Protein AF-A0A8S9YI06-F1 (afdb_monomer_lite)

Structure (mmCIF, N/CA/C/O backbone):
data_AF-A0A8S9YI06-F1
#
_entry.id   AF-A0A8S9YI06-F1
#
loop_
_atom_site.group_PDB
_atom_site.id
_atom_site.type_symbol
_atom_site.label_atom_id
_atom_site.label_alt_id
_atom_site.label_comp_id
_atom_site.label_asym_id
_atom_site.label_entity_id
_atom_site.label_seq_id
_atom_site.pdbx_PDB_ins_code
_atom_site.Cartn_x
_atom_site.Cartn_y
_atom_site.Cartn_z
_atom_site.occupancy
_atom_site.B_iso_or_equiv
_atom_site.auth_seq_id
_atom_site.auth_comp_id
_atom_site.auth_asym_id
_atom_site.auth_atom_id
_atom_site.pdbx_PDB_model_num
ATOM 1 N N . MET A 1 1 ? -14.725 4.737 0.208 1.00 68.44 1 MET A N 1
ATOM 2 C CA . MET A 1 1 ? -14.447 5.181 1.593 1.00 68.44 1 MET A CA 1
ATOM 3 C C . MET A 1 1 ? -15.082 4.191 2.557 1.00 68.44 1 MET A C 1
ATOM 5 O O . MET A 1 1 ? -16.159 3.687 2.255 1.00 68.44 1 MET A O 1
ATOM 9 N N . VAL A 1 2 ? -14.425 3.880 3.671 1.00 68.88 2 VAL A N 1
ATOM 10 C CA . VAL A 1 2 ? -14.876 2.883 4.652 1.00 68.88 2 VAL A CA 1
ATOM 11 C C . VAL A 1 2 ? -14.868 3.454 6.072 1.00 68.88 2 VAL A C 1
ATOM 13 O O . VAL A 1 2 ? -14.065 4.328 6.379 1.00 68.88 2 VAL A O 1
ATOM 16 N N . SER A 1 3 ? -15.771 2.995 6.935 1.00 67.56 3 SER A N 1
ATOM 17 C CA . SER A 1 3 ? -15.773 3.304 8.373 1.00 67.56 3 SER A CA 1
ATOM 18 C C . SER A 1 3 ? -16.165 2.078 9.195 1.00 67.56 3 SER A C 1
ATOM 20 O O . SER A 1 3 ? -16.719 1.123 8.658 1.00 67.56 3 SER A O 1
ATOM 22 N N . CYS A 1 4 ? -15.964 2.128 10.510 1.00 63.28 4 CYS A N 1
ATOM 23 C CA . CYS A 1 4 ? -16.439 1.091 11.428 1.00 63.28 4 CYS A CA 1
ATOM 24 C C . CYS A 1 4 ? -17.969 1.103 11.615 1.00 63.28 4 CYS A C 1
ATOM 26 O O . CYS A 1 4 ? -18.614 2.159 11.541 1.00 63.28 4 CYS A O 1
ATOM 28 N N . THR A 1 5 ? -18.556 -0.068 11.897 1.00 64.75 5 THR A N 1
ATOM 29 C CA . THR A 1 5 ? -19.963 -0.202 12.330 1.00 64.75 5 THR A CA 1
ATOM 30 C C . THR A 1 5 ? -20.181 0.215 13.784 1.00 64.75 5 THR A C 1
ATOM 32 O O . THR A 1 5 ? -21.241 0.765 14.087 1.00 64.75 5 THR A O 1
ATOM 35 N N . SER A 1 6 ? -19.190 0.003 14.658 1.00 58.31 6 SER A N 1
ATOM 36 C CA . SER A 1 6 ? -19.220 0.374 16.081 1.00 58.31 6 SER A CA 1
ATOM 37 C C . SER A 1 6 ? -18.463 1.689 16.336 1.00 58.31 6 SER A C 1
ATOM 39 O O . SER A 1 6 ? -17.399 1.878 15.745 1.00 58.31 6 SER A O 1
ATOM 41 N N . PRO A 1 7 ? -18.975 2.597 17.190 1.00 54.78 7 PRO A N 1
ATOM 42 C CA . PRO A 1 7 ? -18.298 3.846 17.549 1.00 54.78 7 PRO A CA 1
ATOM 43 C C . PRO A 1 7 ? -17.054 3.659 18.436 1.00 54.78 7 PRO A C 1
ATOM 45 O O . PRO A 1 7 ? -16.244 4.578 18.512 1.00 54.78 7 PRO A O 1
ATOM 48 N N . ASP A 1 8 ? -16.882 2.494 19.069 1.00 51.62 8 ASP A N 1
ATOM 49 C CA . ASP A 1 8 ? -15.896 2.308 20.148 1.00 51.62 8 ASP A CA 1
ATOM 50 C C . ASP A 1 8 ? -14.570 1.670 19.710 1.00 51.62 8 ASP A C 1
ATOM 52 O O . ASP A 1 8 ? -13.669 1.500 20.529 1.00 51.62 8 ASP A O 1
ATOM 56 N N . VAL A 1 9 ? -14.429 1.276 18.441 1.00 54.47 9 VAL A N 1
ATOM 57 C CA . VAL A 1 9 ? -13.262 0.503 17.986 1.00 54.47 9 VAL A CA 1
ATOM 58 C C . VAL A 1 9 ? -12.703 1.089 16.692 1.00 54.47 9 VAL A C 1
ATOM 60 O O . VAL A 1 9 ? -13.466 1.368 15.761 1.00 54.47 9 VAL A O 1
ATOM 63 N N . SER A 1 10 ? -11.374 1.252 16.642 1.00 59.94 10 SER A N 1
ATOM 64 C CA . SER A 1 10 ? -10.607 1.568 15.430 1.00 59.94 10 SER A CA 1
ATOM 65 C C . SER A 1 10 ? -11.033 0.670 14.267 1.00 59.94 10 SER A C 1
ATOM 67 O O . SER A 1 10 ? -11.573 -0.421 14.475 1.00 59.94 10 SER A O 1
ATOM 69 N N . LEU A 1 11 ? -10.846 1.128 13.027 1.00 66.56 11 LEU A N 1
ATOM 70 C CA . LEU A 1 11 ? -11.174 0.305 11.865 1.00 66.56 11 LEU A CA 1
ATOM 71 C C . LEU A 1 11 ? -10.243 -0.913 11.858 1.00 66.56 11 LEU A C 1
ATOM 73 O O . LEU A 1 11 ? -9.044 -0.722 11.677 1.00 66.56 11 LEU A O 1
ATOM 77 N N . PRO A 1 12 ? -10.751 -2.152 12.011 1.00 67.81 12 PRO A N 1
ATOM 78 C CA . PRO A 1 12 ? -9.916 -3.338 11.939 1.00 67.81 12 PRO A CA 1
ATOM 79 C C . PRO A 1 12 ? -9.620 -3.610 10.463 1.00 67.81 12 PRO A C 1
ATOM 81 O O . PRO A 1 12 ? -10.220 -4.491 9.848 1.00 67.81 12 PRO A O 1
ATOM 84 N N . LEU A 1 13 ? -8.760 -2.792 9.858 1.00 82.38 13 LEU A N 1
ATOM 85 C CA . LEU A 1 13 ? -8.195 -3.059 8.547 1.00 82.38 13 LEU A CA 1
ATOM 86 C C . LEU A 1 13 ? -6.941 -3.911 8.770 1.00 82.38 13 LEU A C 1
ATOM 88 O O . LEU A 1 13 ? -5.899 -3.362 9.121 1.00 82.38 13 LEU A O 1
ATOM 92 N N . PRO A 1 14 ? -7.007 -5.243 8.611 1.00 88.06 14 PRO A N 1
ATOM 93 C CA . PRO A 1 14 ? -5.803 -6.053 8.653 1.00 88.06 14 PRO A CA 1
ATOM 94 C C . PRO A 1 14 ? -4.914 -5.675 7.468 1.00 88.06 14 PRO A C 1
ATOM 96 O O . PRO A 1 14 ? -5.382 -5.611 6.328 1.00 88.06 14 PRO A O 1
ATOM 99 N N . ILE A 1 15 ? -3.640 -5.436 7.755 1.00 92.50 15 ILE A N 1
ATOM 100 C CA . ILE A 1 15 ? -2.603 -5.166 6.762 1.00 92.50 15 ILE A CA 1
ATOM 101 C C . ILE A 1 15 ? -1.552 -6.271 6.886 1.00 92.50 15 ILE A C 1
ATOM 103 O O . ILE A 1 15 ? -0.951 -6.464 7.950 1.00 92.50 15 ILE A O 1
ATOM 107 N N . ASP A 1 16 ? -1.354 -6.991 5.787 1.00 94.00 16 ASP A N 1
ATOM 108 C CA . ASP A 1 16 ? -0.311 -8.003 5.618 1.00 94.00 16 ASP A CA 1
ATOM 109 C C . ASP A 1 16 ? 0.715 -7.517 4.574 1.00 94.00 16 ASP A C 1
ATOM 111 O O . ASP A 1 16 ? 0.514 -6.497 3.909 1.00 94.00 16 ASP A O 1
ATOM 115 N N . GLY A 1 17 ? 1.824 -8.243 4.412 1.00 94.31 17 GLY A N 1
ATOM 116 C CA . GLY A 1 17 ? 2.888 -7.883 3.469 1.00 94.31 17 GLY A CA 1
ATOM 117 C C . GLY A 1 17 ? 3.854 -6.857 4.053 1.00 94.31 17 GLY A C 1
ATOM 118 O O . GLY A 1 17 ? 4.317 -7.054 5.172 1.00 94.31 17 GLY A O 1
ATOM 119 N N . GLY A 1 18 ? 4.154 -5.801 3.295 1.00 94.69 18 GLY A N 1
ATOM 120 C CA . GLY A 1 18 ? 5.105 -4.752 3.679 1.00 94.69 18 GLY A CA 1
ATOM 121 C C . GLY A 1 18 ? 6.482 -4.904 3.031 1.00 94.69 18 GLY A C 1
ATOM 122 O O . GLY A 1 18 ? 6.912 -6.007 2.672 1.00 94.69 18 GLY A O 1
ATOM 123 N N . SER A 1 19 ? 7.176 -3.776 2.857 1.00 94.31 19 SER A N 1
ATOM 124 C CA . SER A 1 19 ? 8.494 -3.743 2.210 1.00 94.31 19 SER A CA 1
ATOM 125 C C . SER A 1 19 ? 9.556 -4.532 2.979 1.00 94.31 19 SER A C 1
ATOM 127 O O . SER A 1 19 ? 10.437 -5.126 2.360 1.00 94.31 19 SER A O 1
ATOM 129 N N . ASP A 1 20 ? 9.403 -4.652 4.299 1.00 93.62 20 ASP A N 1
ATOM 130 C CA . ASP A 1 20 ? 10.192 -5.504 5.192 1.00 93.62 20 ASP A CA 1
ATOM 131 C C . ASP A 1 20 ? 10.060 -7.009 4.884 1.00 93.62 20 ASP A C 1
ATOM 133 O O . ASP A 1 20 ? 10.957 -7.787 5.204 1.00 93.62 20 ASP A O 1
ATOM 137 N N . ALA A 1 21 ? 8.991 -7.414 4.192 1.00 92.62 21 ALA A N 1
ATOM 138 C CA . ALA A 1 21 ? 8.787 -8.764 3.668 1.00 92.62 21 ALA A CA 1
ATOM 139 C C . ALA A 1 21 ? 9.021 -8.873 2.145 1.00 92.62 21 ALA A C 1
ATOM 141 O O . ALA A 1 21 ? 8.772 -9.925 1.555 1.00 92.62 21 ALA A O 1
ATOM 142 N N . GLY A 1 22 ? 9.462 -7.796 1.482 1.00 93.19 22 GLY A N 1
ATOM 143 C CA . GLY A 1 22 ? 9.602 -7.741 0.022 1.00 93.19 22 GLY A CA 1
ATOM 144 C C . GLY A 1 22 ? 8.267 -7.726 -0.739 1.00 93.19 22 GLY A C 1
ATOM 145 O O . GLY A 1 22 ? 8.236 -8.029 -1.937 1.00 93.19 22 GLY A O 1
ATOM 146 N N . LEU A 1 23 ? 7.169 -7.372 -0.064 1.00 94.50 23 LEU A N 1
ATOM 147 C CA . LEU A 1 23 ? 5.801 -7.366 -0.586 1.00 94.50 23 LEU A CA 1
ATOM 148 C C . LEU A 1 23 ? 5.202 -5.957 -0.541 1.00 94.50 23 LEU A C 1
ATOM 150 O O . LEU A 1 23 ? 5.619 -5.102 0.235 1.00 94.50 23 LEU A O 1
ATOM 154 N N . PHE A 1 24 ? 4.192 -5.698 -1.366 1.00 95.62 24 PHE A N 1
ATOM 155 C CA . PHE A 1 24 ? 3.330 -4.546 -1.117 1.00 95.62 24 PHE A CA 1
ATOM 156 C C . PHE A 1 24 ? 2.543 -4.751 0.184 1.00 95.62 24 PHE A C 1
ATOM 158 O O . PHE A 1 24 ? 2.297 -5.885 0.601 1.00 95.62 24 PHE A O 1
ATOM 165 N N . CYS A 1 25 ? 2.106 -3.659 0.813 1.00 95.38 25 CYS A N 1
ATOM 166 C CA . CYS A 1 25 ? 1.054 -3.751 1.820 1.00 95.38 25 CYS A CA 1
ATOM 167 C C . CYS A 1 25 ? -0.234 -4.226 1.137 1.00 95.38 25 CYS A C 1
ATOM 169 O O . CYS A 1 25 ? -0.672 -3.636 0.145 1.00 95.38 25 CYS A O 1
ATOM 171 N N . VAL A 1 26 ? -0.838 -5.287 1.659 1.00 94.62 26 VAL A N 1
ATOM 172 C CA . VAL A 1 26 ? -2.081 -5.859 1.136 1.00 94.62 26 VAL A CA 1
ATOM 173 C C . VAL A 1 26 ? -3.141 -5.921 2.221 1.00 94.62 26 VAL A C 1
ATOM 175 O O . VAL A 1 26 ? -2.847 -5.987 3.415 1.00 94.62 26 VAL A O 1
ATOM 178 N N . VAL A 1 27 ? -4.397 -5.931 1.795 1.00 92.12 27 VAL A N 1
ATOM 179 C CA . VAL A 1 27 ? -5.531 -6.210 2.668 1.00 92.12 27 VAL A CA 1
ATOM 180 C C . VAL A 1 27 ? -5.379 -7.628 3.213 1.00 92.12 27 VAL A C 1
ATOM 182 O O . VAL A 1 27 ? -5.356 -8.596 2.452 1.00 92.12 27 VAL A O 1
ATOM 185 N N . GLY A 1 28 ? -5.278 -7.757 4.530 1.00 89.81 28 GLY A N 1
ATOM 186 C CA . GLY A 1 28 ? -5.047 -9.042 5.170 1.00 89.81 28 GLY A CA 1
ATOM 187 C C . GLY A 1 28 ? -6.247 -9.985 5.104 1.00 89.81 28 GLY A C 1
ATOM 188 O O . GLY A 1 28 ? -7.375 -9.600 4.792 1.00 89.81 28 GLY A O 1
ATOM 189 N N . ILE A 1 29 ? -6.023 -11.257 5.420 1.00 84.62 29 ILE A N 1
ATOM 190 C CA . ILE A 1 29 ? -7.061 -12.302 5.291 1.00 84.62 29 ILE A CA 1
ATOM 191 C C . ILE A 1 29 ? -8.190 -12.193 6.323 1.00 84.62 29 ILE A C 1
ATOM 193 O O . ILE A 1 29 ? -9.280 -12.716 6.106 1.00 84.62 29 ILE A O 1
ATOM 197 N N . GLN A 1 30 ? -7.949 -11.495 7.433 1.00 81.06 30 GLN A N 1
ATOM 198 C CA . GLN A 1 30 ? -8.862 -11.422 8.577 1.00 81.06 30 GLN A CA 1
ATOM 199 C C . GLN A 1 30 ? -9.852 -10.247 8.498 1.00 81.06 30 GLN A C 1
ATOM 201 O O . GLN A 1 30 ? -10.321 -9.770 9.529 1.00 81.06 30 GLN A O 1
ATOM 206 N N . VAL A 1 31 ? -10.155 -9.727 7.299 1.00 78.69 31 VAL A N 1
ATOM 207 C CA . VAL A 1 31 ? -11.084 -8.589 7.167 1.00 78.69 31 VAL A CA 1
ATOM 208 C C . VAL A 1 31 ? -12.466 -9.006 7.651 1.00 78.69 31 VAL A C 1
ATOM 210 O O . VAL A 1 31 ? -13.169 -9.770 6.983 1.00 78.69 31 VAL A O 1
ATOM 213 N N . ASP A 1 32 ? -12.900 -8.431 8.769 1.00 74.38 32 ASP A N 1
ATOM 214 C CA . ASP A 1 32 ? -14.272 -8.574 9.237 1.00 74.38 32 ASP A CA 1
ATOM 215 C C . ASP A 1 32 ? -15.199 -7.645 8.442 1.00 74.38 32 ASP A C 1
ATOM 217 O O . ASP A 1 32 ? -15.422 -6.477 8.772 1.00 74.38 32 ASP A O 1
ATOM 221 N N . ARG A 1 33 ? -15.766 -8.187 7.362 1.00 70.75 33 ARG A N 1
ATOM 222 C CA . ARG A 1 33 ? -16.681 -7.459 6.473 1.00 70.75 33 ARG A CA 1
ATOM 223 C C . ARG A 1 33 ? -17.972 -7.017 7.160 1.00 70.75 33 ARG A C 1
ATOM 225 O O . ARG A 1 33 ? -18.592 -6.076 6.672 1.00 70.75 33 ARG A O 1
ATOM 232 N N . LEU A 1 34 ? -18.376 -7.656 8.262 1.00 68.69 34 LEU A N 1
ATOM 233 C CA . LEU A 1 34 ? -19.569 -7.264 9.022 1.00 68.69 34 LEU A CA 1
ATOM 234 C C . LEU A 1 34 ? -19.326 -5.993 9.837 1.00 68.69 34 LEU A C 1
ATOM 236 O O . LEU A 1 34 ? -20.278 -5.322 10.233 1.00 68.69 34 LEU A O 1
ATOM 240 N N . ARG A 1 35 ? -18.056 -5.641 10.070 1.00 70.00 35 ARG A N 1
ATOM 241 C CA . ARG A 1 35 ? -17.654 -4.458 10.835 1.00 70.00 35 ARG A CA 1
ATOM 242 C C . ARG A 1 35 ? -17.283 -3.252 9.978 1.00 70.00 35 ARG A C 1
ATOM 244 O O . ARG A 1 35 ? -17.064 -2.171 10.524 1.00 70.00 35 ARG A O 1
ATOM 251 N N . VAL A 1 36 ? -17.274 -3.409 8.653 1.00 71.56 36 VAL A N 1
ATOM 252 C CA . VAL A 1 36 ? -16.940 -2.349 7.696 1.00 71.56 36 VAL A CA 1
ATOM 253 C C . VAL A 1 36 ? -18.199 -1.794 7.034 1.00 71.56 36 VAL A C 1
ATOM 255 O O . VAL A 1 36 ? -18.909 -2.486 6.307 1.00 71.56 36 VAL A O 1
ATOM 258 N N . VAL A 1 37 ? -18.438 -0.499 7.222 1.00 72.94 37 VAL A N 1
ATOM 259 C CA . VAL A 1 37 ? -19.443 0.275 6.492 1.00 72.94 37 VAL A CA 1
ATOM 260 C C . VAL A 1 37 ? -18.787 0.914 5.277 1.00 72.94 37 VAL A C 1
ATOM 262 O O . VAL A 1 37 ? -17.846 1.698 5.405 1.00 72.94 37 VAL A O 1
ATOM 265 N N . TYR A 1 38 ? -19.311 0.616 4.093 1.00 73.56 38 TYR A N 1
ATOM 266 C CA . TYR A 1 38 ? -18.878 1.237 2.847 1.00 73.56 38 TYR A CA 1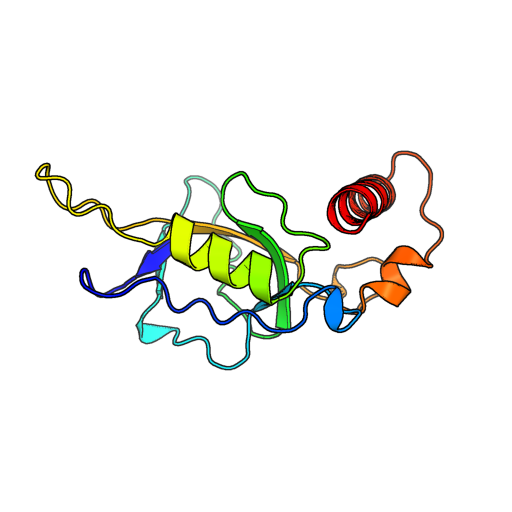
ATOM 267 C C . TYR A 1 38 ? -19.703 2.496 2.590 1.00 73.56 38 TYR A C 1
ATOM 269 O O . TYR A 1 38 ? -20.929 2.445 2.525 1.00 73.56 38 TYR A O 1
ATOM 277 N N . HIS A 1 39 ? -19.020 3.625 2.432 1.00 70.00 39 HIS A N 1
ATOM 278 C CA . HIS A 1 39 ? -19.630 4.896 2.061 1.00 70.00 39 HIS A CA 1
ATOM 279 C C . HIS A 1 39 ? -19.409 5.135 0.575 1.00 70.00 39 HIS A C 1
ATOM 281 O O . HIS A 1 39 ? -18.257 5.181 0.125 1.00 70.00 39 HIS A O 1
ATOM 287 N N . ASP A 1 40 ? -20.504 5.292 -0.164 1.00 61.41 40 ASP A N 1
ATOM 288 C CA . ASP A 1 40 ? -20.456 5.575 -1.593 1.00 61.41 40 ASP A CA 1
ATOM 289 C C . ASP A 1 40 ? -20.070 7.043 -1.813 1.00 61.41 40 ASP A C 1
ATOM 291 O O . ASP A 1 40 ? -20.690 7.960 -1.267 1.00 61.41 40 ASP A O 1
ATOM 295 N N . GLY A 1 41 ? -18.995 7.259 -2.569 1.00 52.69 41 GLY A N 1
ATOM 296 C CA . GLY A 1 41 ? -18.634 8.576 -3.078 1.00 52.69 41 GLY A CA 1
ATOM 297 C C . GLY A 1 41 ? -19.468 8.831 -4.323 1.00 52.69 41 GLY A C 1
ATOM 298 O O . GLY A 1 41 ? -19.555 7.976 -5.198 1.00 52.69 41 GLY A O 1
ATOM 299 N N . THR A 1 42 ? -20.133 9.974 -4.392 1.00 47.81 42 THR A N 1
ATOM 300 C CA . THR A 1 42 ? -21.019 10.335 -5.496 1.00 47.81 42 THR A CA 1
ATOM 301 C C . THR A 1 42 ? -20.352 10.152 -6.870 1.00 47.81 42 THR A C 1
ATOM 303 O O . THR A 1 42 ? -19.306 10.730 -7.148 1.00 47.81 42 THR A O 1
ATOM 306 N N . LYS A 1 43 ? -21.072 9.424 -7.741 1.00 41.16 43 LYS A N 1
ATOM 307 C CA . LYS A 1 43 ? -20.899 9.191 -9.192 1.00 41.16 43 LYS A CA 1
ATOM 308 C C . LYS A 1 43 ? -20.197 7.882 -9.599 1.00 41.16 43 LYS A C 1
ATOM 310 O O . LYS A 1 43 ? -18.981 7.772 -9.650 1.00 41.16 43 LYS A O 1
ATOM 315 N N . SER A 1 44 ? -21.059 6.986 -10.086 1.00 35.66 44 SER A N 1
ATOM 316 C CA . SER A 1 44 ? -20.819 5.795 -10.913 1.00 35.66 44 SER A CA 1
ATOM 317 C C . SER A 1 44 ? -20.871 4.450 -10.182 1.00 35.66 44 SER A C 1
ATOM 319 O O . SER A 1 44 ? -19.875 3.838 -9.805 1.00 35.66 44 SER A O 1
ATOM 321 N N . SER A 1 45 ? -22.111 3.975 -10.054 1.00 43.41 45 SER A N 1
ATOM 322 C CA . SER A 1 45 ? -22.473 2.565 -9.951 1.00 43.41 45 SER A CA 1
ATOM 323 C C . SER A 1 45 ? -21.772 1.755 -11.050 1.00 43.41 45 SER A C 1
ATOM 325 O O . SER A 1 45 ? -22.142 1.873 -12.215 1.00 43.41 45 SER A O 1
ATOM 327 N N . MET A 1 46 ? -20.785 0.931 -10.675 1.00 35.28 46 MET A N 1
ATOM 328 C CA . MET A 1 46 ? -20.649 -0.421 -11.248 1.00 35.28 46 MET A CA 1
ATOM 329 C C . MET A 1 46 ? -19.686 -1.357 -10.504 1.00 35.28 46 MET A C 1
ATOM 331 O O . MET A 1 46 ? -19.808 -2.569 -10.647 1.00 35.28 46 MET A O 1
ATOM 335 N N . HIS A 1 47 ? -18.797 -0.865 -9.637 1.00 38.94 47 HIS A N 1
ATOM 336 C CA . HIS A 1 47 ? -17.955 -1.746 -8.824 1.00 38.94 47 HIS A CA 1
ATOM 337 C C . HIS A 1 47 ? -17.851 -1.238 -7.391 1.00 38.94 47 HIS A C 1
ATOM 339 O O . HIS A 1 47 ? -16.988 -0.427 -7.064 1.00 38.94 47 HIS A O 1
ATOM 345 N N . ARG A 1 48 ? -18.690 -1.788 -6.502 1.00 49.56 48 ARG A N 1
ATOM 346 C CA . ARG A 1 48 ? -18.366 -1.849 -5.073 1.00 49.56 48 ARG A CA 1
ATOM 347 C C . ARG A 1 48 ? -17.043 -2.612 -4.953 1.00 49.56 48 ARG A C 1
ATOM 349 O O . ARG A 1 48 ? -17.060 -3.840 -4.871 1.00 49.56 48 ARG A O 1
ATOM 356 N N . ARG A 1 49 ? -15.893 -1.929 -4.993 1.00 57.78 49 ARG A N 1
ATOM 357 C CA . ARG A 1 49 ? -14.616 -2.542 -4.605 1.00 57.78 49 ARG A CA 1
ATOM 358 C C . ARG A 1 49 ? -14.671 -2.746 -3.096 1.00 57.78 49 ARG A C 1
ATOM 360 O O . ARG A 1 49 ? -14.292 -1.888 -2.308 1.00 57.78 49 ARG A O 1
ATOM 367 N N . SER A 1 50 ? -15.296 -3.856 -2.714 1.00 69.06 50 SER A N 1
ATOM 368 C CA . SER A 1 50 ? -15.217 -4.406 -1.370 1.00 69.06 50 SER A CA 1
ATOM 369 C C . SER A 1 50 ? -13.748 -4.657 -1.052 1.00 69.06 50 SER A C 1
ATOM 371 O O . SER A 1 50 ? -12.996 -5.023 -1.950 1.00 69.06 50 SER A O 1
ATOM 373 N N . LEU A 1 51 ? -13.356 -4.47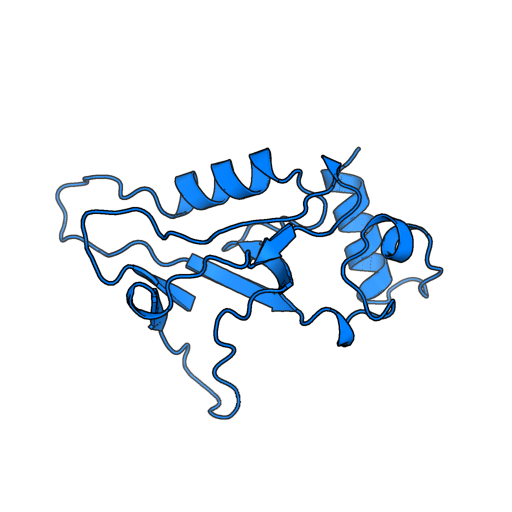5 0.209 1.00 77.88 51 LEU A N 1
ATOM 374 C CA . LEU A 1 51 ? -12.051 -4.911 0.692 1.00 77.88 51 LEU A CA 1
ATOM 375 C C . LEU A 1 51 ? -11.930 -6.421 0.453 1.00 77.88 51 LEU A C 1
ATOM 377 O O . LEU A 1 51 ? -12.565 -7.236 1.139 1.00 77.88 51 LEU A O 1
ATOM 381 N N . LYS A 1 52 ? -11.163 -6.792 -0.571 1.00 85.75 52 LYS A N 1
ATOM 382 C CA . LYS A 1 52 ? -10.826 -8.179 -0.848 1.00 85.75 52 LYS A CA 1
ATOM 383 C C . LYS A 1 52 ? -9.461 -8.465 -0.238 1.00 85.75 52 LYS A C 1
ATOM 385 O O . LYS A 1 52 ? -8.526 -7.717 -0.504 1.00 85.75 52 LYS A O 1
ATOM 390 N N . PRO A 1 53 ? -9.341 -9.531 0.566 1.00 89.06 53 PRO A N 1
ATOM 391 C CA . PRO A 1 53 ? -8.040 -10.027 0.974 1.00 89.06 53 PRO A CA 1
ATOM 392 C C . PRO A 1 53 ? -7.102 -10.199 -0.220 1.00 89.06 53 PRO A C 1
ATOM 394 O O . PRO A 1 53 ? -7.519 -10.723 -1.253 1.00 89.06 53 PRO A O 1
ATOM 397 N N . GLY A 1 54 ? -5.858 -9.760 -0.063 1.00 90.31 54 GLY A N 1
ATOM 398 C CA . GLY A 1 54 ? -4.832 -9.790 -1.100 1.00 90.31 54 GLY A CA 1
ATOM 399 C C . GLY A 1 54 ? -4.804 -8.569 -2.022 1.00 90.31 54 GLY A C 1
ATOM 400 O O . GLY A 1 54 ? -3.801 -8.389 -2.706 1.00 90.31 54 GLY A O 1
ATOM 401 N N . ASP A 1 55 ? -5.830 -7.707 -2.025 1.00 91.56 55 ASP A N 1
ATOM 402 C CA . ASP A 1 55 ? -5.761 -6.441 -2.765 1.00 91.56 55 ASP A CA 1
ATOM 403 C C . ASP A 1 55 ? -4.639 -5.563 -2.198 1.00 91.56 55 ASP A C 1
ATOM 405 O O . ASP A 1 55 ? -4.490 -5.411 -0.984 1.00 91.56 55 ASP A O 1
ATOM 409 N N . ILE A 1 56 ? -3.870 -4.949 -3.088 1.00 93.19 56 ILE A N 1
ATOM 410 C CA . ILE A 1 56 ? -2.760 -4.059 -2.766 1.00 93.19 56 ILE A CA 1
ATOM 411 C C . ILE A 1 56 ? -3.299 -2.715 -2.299 1.00 93.19 56 ILE A C 1
ATOM 413 O O . ILE A 1 56 ? -4.166 -2.115 -2.940 1.00 93.19 56 ILE A O 1
ATOM 417 N N . ILE A 1 57 ? -2.752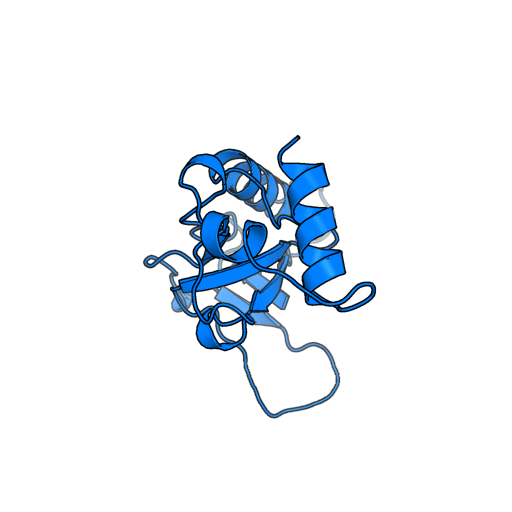 -2.226 -1.193 1.00 93.62 57 ILE A N 1
ATOM 418 C CA . ILE A 1 57 ? -3.076 -0.928 -0.619 1.00 93.62 57 ILE A CA 1
ATOM 419 C C . ILE A 1 57 ? -2.032 0.075 -1.110 1.00 93.62 57 ILE A C 1
ATOM 421 O O . ILE A 1 57 ? -0.881 0.044 -0.684 1.00 93.62 57 ILE A O 1
ATOM 425 N N . LEU A 1 58 ? -2.438 0.972 -2.010 1.00 91.62 58 LEU A N 1
ATOM 426 C CA . LEU A 1 58 ? -1.544 2.004 -2.544 1.00 91.62 58 LEU A CA 1
ATOM 427 C C . LEU A 1 58 ? -1.527 3.259 -1.670 1.00 91.62 58 LEU A C 1
ATOM 429 O O . LEU A 1 58 ? -0.475 3.876 -1.506 1.00 91.62 58 LEU A O 1
ATOM 433 N N . SER A 1 59 ? -2.688 3.637 -1.123 1.00 91.06 59 SER A N 1
ATOM 434 C CA . SER A 1 59 ? -2.826 4.829 -0.285 1.00 91.06 59 SER A CA 1
ATOM 435 C C . SER A 1 59 ? -3.905 4.677 0.793 1.00 91.06 59 SER A C 1
ATOM 437 O O . SER A 1 59 ? -4.930 4.015 0.577 1.00 91.06 59 SER A O 1
ATOM 439 N N . LEU A 1 60 ? -3.686 5.351 1.924 1.00 89.56 60 LEU A N 1
ATOM 440 C CA . LEU A 1 60 ? -4.627 5.541 3.029 1.00 89.56 60 LEU A CA 1
ATOM 441 C C . LEU A 1 60 ? -4.865 7.048 3.213 1.00 89.56 60 LEU A C 1
ATOM 443 O O . LEU A 1 60 ? -3.951 7.789 3.553 1.00 89.56 60 LEU A O 1
ATOM 447 N N . ASN A 1 61 ? -6.088 7.521 2.974 1.00 87.25 61 ASN A N 1
ATOM 448 C CA . ASN A 1 61 ? -6.415 8.942 2.811 1.00 87.25 61 ASN A CA 1
ATOM 449 C C . ASN A 1 61 ? -5.476 9.611 1.788 1.00 87.25 61 ASN A C 1
ATOM 451 O O . ASN A 1 61 ? -5.383 9.139 0.651 1.00 87.25 61 ASN A O 1
ATOM 455 N N . GLU A 1 62 ? -4.800 10.688 2.186 1.00 86.94 62 GLU A N 1
ATOM 456 C CA . GLU A 1 62 ? -3.790 11.399 1.393 1.00 86.94 62 GLU A CA 1
ATOM 457 C C . GLU A 1 62 ? -2.390 10.756 1.436 1.00 86.94 62 GLU A C 1
ATOM 459 O O . GLU A 1 62 ? -1.498 11.198 0.717 1.00 86.94 62 GLU A O 1
ATOM 464 N N . TYR A 1 63 ? -2.176 9.716 2.246 1.00 90.56 63 TYR A N 1
ATOM 465 C CA . TYR A 1 63 ? -0.860 9.106 2.420 1.00 90.56 63 TYR A CA 1
ATOM 466 C C . TYR A 1 63 ? -0.641 7.974 1.417 1.00 90.56 63 TYR A C 1
ATOM 468 O O . TYR A 1 63 ? -1.332 6.952 1.459 1.00 90.56 63 TYR A O 1
ATOM 476 N N . ASP A 1 64 ? 0.346 8.135 0.537 1.00 92.38 64 ASP A N 1
ATOM 477 C CA . ASP A 1 64 ? 0.812 7.076 -0.358 1.00 92.38 64 ASP A CA 1
ATOM 478 C C . ASP A 1 64 ? 1.734 6.121 0.411 1.00 92.38 64 ASP A C 1
ATOM 480 O O . ASP A 1 64 ? 2.911 6.404 0.630 1.00 92.38 64 ASP A O 1
ATOM 484 N N . ILE A 1 65 ? 1.185 4.971 0.808 1.00 93.25 65 ILE A N 1
ATOM 485 C CA . ILE A 1 65 ? 1.874 3.970 1.639 1.00 93.25 65 ILE A CA 1
ATOM 486 C C . ILE A 1 65 ? 2.626 2.917 0.814 1.00 93.25 65 ILE A C 1
ATOM 488 O O . ILE A 1 65 ? 3.091 1.901 1.331 1.00 93.25 65 ILE A O 1
ATOM 492 N N . SER A 1 66 ? 2.705 3.114 -0.501 1.00 90.88 66 SER A N 1
ATOM 493 C CA . SER A 1 66 ? 3.408 2.197 -1.397 1.00 90.88 66 SER A CA 1
ATOM 494 C C . SER A 1 66 ? 4.891 2.158 -1.018 1.00 90.88 66 SER A C 1
ATOM 496 O O . SER A 1 66 ? 5.560 3.182 -1.080 1.00 90.88 66 SER A O 1
ATOM 498 N N . GLY A 1 67 ? 5.399 0.996 -0.605 1.00 92.31 67 GLY A N 1
ATOM 499 C CA . GLY A 1 67 ? 6.772 0.846 -0.101 1.00 92.31 67 GLY A CA 1
ATOM 500 C C . GLY A 1 67 ? 6.927 0.944 1.420 1.00 92.31 67 GLY A C 1
ATOM 501 O O . GLY A 1 67 ? 8.027 0.730 1.920 1.00 92.31 67 GLY A O 1
ATOM 502 N N . TYR A 1 68 ? 5.852 1.198 2.171 1.00 95.69 68 TYR A N 1
ATOM 503 C CA . TYR A 1 68 ? 5.910 1.190 3.635 1.00 95.69 68 TYR A CA 1
ATOM 504 C C . TYR A 1 68 ? 6.198 -0.214 4.171 1.00 95.69 68 TYR A C 1
ATOM 506 O O . TYR A 1 68 ? 5.804 -1.223 3.568 1.00 95.69 68 TYR A O 1
ATOM 514 N N . THR A 1 69 ? 6.842 -0.272 5.339 1.00 95.56 69 THR A N 1
ATOM 515 C CA . THR A 1 69 ? 6.878 -1.511 6.116 1.00 95.56 69 THR A CA 1
ATOM 516 C C . THR A 1 69 ? 5.475 -1.838 6.616 1.00 95.56 69 THR A C 1
ATOM 518 O O . THR A 1 69 ? 4.613 -0.958 6.743 1.00 95.56 69 THR A O 1
ATOM 521 N N . ARG A 1 70 ? 5.227 -3.107 6.953 1.00 94.94 70 ARG A N 1
ATOM 522 C CA . ARG A 1 70 ? 3.943 -3.496 7.551 1.00 94.94 70 ARG A CA 1
ATOM 523 C C . ARG A 1 70 ? 3.647 -2.686 8.807 1.00 94.94 70 ARG A C 1
ATOM 525 O O . ARG A 1 70 ? 2.507 -2.286 9.032 1.00 94.94 70 ARG A O 1
ATOM 532 N N . ARG A 1 71 ? 4.673 -2.479 9.632 1.00 94.31 71 ARG A N 1
ATOM 533 C CA . ARG A 1 71 ? 4.561 -1.749 10.891 1.00 94.31 71 ARG A CA 1
ATOM 534 C C . ARG A 1 71 ? 4.082 -0.318 10.651 1.00 94.31 71 ARG A C 1
ATOM 536 O O . ARG A 1 71 ? 3.082 0.068 11.247 1.00 94.31 71 ARG A O 1
ATOM 543 N N . ASP A 1 72 ? 4.731 0.414 9.750 1.00 94.25 72 ASP A N 1
ATOM 544 C CA . ASP A 1 72 ? 4.399 1.820 9.482 1.00 94.25 72 ASP A CA 1
ATOM 545 C C . ASP A 1 72 ? 2.988 1.965 8.902 1.00 94.25 72 ASP A C 1
ATOM 547 O O . ASP A 1 72 ? 2.236 2.863 9.277 1.00 94.25 72 ASP A O 1
ATOM 551 N N . ALA A 1 73 ? 2.589 1.047 8.015 1.00 93.31 73 ALA A N 1
ATOM 552 C CA . ALA A 1 73 ? 1.248 1.042 7.439 1.00 93.31 73 ALA A CA 1
ATOM 553 C C . ALA A 1 73 ? 0.157 0.782 8.495 1.00 93.31 73 ALA A C 1
ATOM 555 O O . ALA A 1 73 ? -0.896 1.422 8.455 1.00 93.31 73 ALA A O 1
ATOM 556 N N . VAL A 1 74 ? 0.408 -0.126 9.447 1.00 91.44 74 VAL A N 1
ATOM 557 C CA . VAL A 1 74 ? -0.499 -0.391 10.577 1.00 91.44 74 VAL A CA 1
ATOM 558 C C . VAL A 1 74 ? -0.566 0.814 11.510 1.00 91.44 74 VAL A C 1
ATOM 560 O O . VAL A 1 74 ? -1.665 1.273 11.804 1.00 91.44 74 VAL A O 1
ATOM 563 N N . GLU A 1 75 ? 0.578 1.369 11.918 1.00 91.38 75 GLU A N 1
ATOM 564 C CA . GLU A 1 75 ? 0.629 2.537 12.807 1.00 91.38 75 GLU A CA 1
ATOM 565 C C . GLU A 1 75 ? -0.093 3.747 12.193 1.00 91.38 75 GLU A C 1
ATOM 567 O O . GLU A 1 75 ? -0.871 4.420 12.873 1.00 91.38 75 GLU A O 1
ATOM 572 N N . LEU A 1 76 ? 0.083 3.990 10.890 1.00 90.06 76 LEU A N 1
ATOM 573 C CA . LEU A 1 76 ? -0.645 5.033 10.173 1.00 90.06 76 LEU A CA 1
ATOM 574 C C . LEU A 1 76 ? -2.148 4.736 10.095 1.00 90.06 76 LEU A C 1
ATOM 576 O O . LEU A 1 76 ? -2.962 5.633 10.309 1.00 90.06 76 LEU A O 1
ATOM 580 N N . CYS A 1 77 ? -2.540 3.498 9.788 1.00 88.12 77 CYS A N 1
ATOM 581 C CA . CYS A 1 77 ? -3.951 3.117 9.747 1.00 88.12 77 CYS A CA 1
ATOM 582 C C . CYS A 1 77 ? -4.626 3.315 11.112 1.00 88.12 77 CYS A C 1
ATOM 584 O O . CYS A 1 77 ? -5.735 3.855 11.185 1.00 88.12 77 CYS A O 1
ATOM 586 N N . ASP A 1 78 ? -3.947 2.936 12.193 1.00 86.19 78 ASP A N 1
ATOM 587 C CA . ASP A 1 78 ? -4.415 3.156 13.556 1.00 86.19 78 ASP A CA 1
ATOM 588 C C . ASP A 1 78 ? -4.533 4.652 13.848 1.00 86.19 78 ASP A C 1
ATOM 590 O O . ASP A 1 78 ? -5.594 5.092 14.280 1.00 86.19 78 ASP A O 1
ATOM 594 N N . LEU A 1 79 ? -3.519 5.459 13.514 1.00 85.81 79 LEU A N 1
ATOM 595 C CA . LEU A 1 79 ? -3.550 6.916 13.680 1.00 85.81 79 LEU A CA 1
ATOM 596 C C . LEU A 1 79 ? -4.742 7.555 12.955 1.00 85.81 79 LEU A C 1
ATOM 598 O O . LEU A 1 79 ? -5.455 8.372 13.535 1.00 85.81 79 LEU A O 1
ATOM 602 N N . LEU A 1 80 ? -4.977 7.180 11.694 1.00 83.81 80 LEU A N 1
ATOM 603 C CA . LEU A 1 80 ? -6.045 7.746 10.860 1.00 83.81 80 LEU A CA 1
ATOM 604 C C . LEU A 1 80 ? -7.445 7.314 11.301 1.00 83.81 80 LEU A C 1
ATOM 606 O O . LEU A 1 80 ? -8.440 7.940 10.929 1.00 83.81 80 LEU A O 1
ATOM 610 N N . THR A 1 81 ? -7.536 6.221 12.054 1.00 78.38 81 THR A N 1
ATOM 611 C CA . THR A 1 81 ? -8.805 5.652 12.515 1.00 78.38 81 THR A CA 1
ATOM 612 C C . THR A 1 81 ? -9.024 5.837 14.013 1.00 78.38 81 THR A C 1
ATOM 614 O O . THR A 1 81 ? -10.102 5.509 14.516 1.00 78.38 81 THR A O 1
ATOM 617 N N . LEU A 1 82 ? -8.049 6.420 14.716 1.00 72.06 82 LEU A N 1
ATOM 618 C CA . LEU A 1 82 ? -8.148 6.795 16.115 1.00 72.06 82 LEU A CA 1
ATOM 619 C C . LEU A 1 82 ? -9.141 7.950 16.246 1.00 72.06 82 LEU A C 1
ATOM 621 O O . LEU A 1 82 ? -8.937 9.060 15.754 1.00 72.06 82 LEU A O 1
ATOM 625 N N . VAL A 1 83 ? -10.252 7.683 16.924 1.00 60.66 83 VAL A N 1
ATOM 626 C CA . VAL A 1 83 ? -11.253 8.703 17.232 1.00 60.66 83 VAL A CA 1
ATOM 627 C C . VAL A 1 83 ? -10.680 9.627 18.299 1.00 60.66 83 VAL A C 1
ATOM 629 O O . VAL A 1 83 ? -10.601 9.255 19.471 1.00 60.66 83 VAL A O 1
ATOM 632 N N . ALA A 1 84 ? -10.306 10.852 17.923 1.00 51.38 84 ALA A N 1
ATOM 633 C CA . ALA A 1 84 ? -10.154 11.913 18.907 1.00 51.38 84 ALA A CA 1
ATOM 634 C C . ALA A 1 84 ? -11.518 12.084 19.590 1.00 51.38 84 ALA A C 1
ATOM 636 O O . ALA A 1 84 ? -12.499 12.447 18.942 1.00 51.38 84 ALA A O 1
ATOM 637 N N . ARG A 1 85 ? -11.591 11.783 20.891 1.00 47.78 85 ARG A N 1
ATOM 638 C CA . ARG A 1 85 ? -12.770 11.984 21.752 1.00 47.78 85 ARG A CA 1
ATOM 639 C C . ARG A 1 85 ? -13.042 13.484 21.948 1.00 47.78 85 ARG A C 1
ATOM 641 O O . ARG A 1 85 ? -13.047 13.963 23.075 1.00 47.78 85 ARG A O 1
ATOM 648 N N . SER A 1 86 ? -13.163 14.249 20.866 1.00 43.41 86 SER A N 1
ATOM 649 C CA . SER A 1 86 ? -13.470 15.671 20.929 1.00 43.41 86 SER A CA 1
ATOM 650 C C . SER A 1 86 ? -14.983 15.849 20.976 1.00 43.41 86 SER A C 1
ATOM 652 O O . SER A 1 86 ? -15.722 15.217 20.221 1.00 43.41 86 SER A O 1
ATOM 654 N N . ASP A 1 87 ? -15.409 16.683 21.917 1.00 48.06 87 ASP A N 1
ATOM 655 C CA . ASP A 1 87 ? -16.750 16.878 22.481 1.00 48.06 87 ASP A CA 1
ATOM 656 C C . ASP A 1 87 ? -17.808 17.457 21.510 1.00 48.06 87 ASP A C 1
ATOM 658 O O . ASP A 1 87 ? -18.771 18.109 21.911 1.00 48.06 87 ASP A O 1
ATOM 662 N N . SER A 1 88 ? -17.661 17.234 20.206 1.00 45.16 88 SER A N 1
ATOM 663 C CA . SER A 1 88 ? -18.530 17.783 19.166 1.00 45.16 88 SER A CA 1
ATOM 664 C C . SER A 1 88 ? -19.039 16.684 18.231 1.00 45.16 88 SER A C 1
ATOM 666 O O . SER A 1 88 ? -18.551 16.480 17.126 1.00 45.16 88 SER A O 1
ATOM 668 N N . GLY A 1 89 ? -20.072 15.962 18.676 1.00 52.09 89 GLY A N 1
ATOM 669 C CA . GLY A 1 89 ? -20.946 15.198 17.777 1.00 52.09 89 GLY A CA 1
ATOM 670 C C . GLY A 1 89 ? -20.267 14.083 16.969 1.00 52.09 89 GLY A C 1
ATOM 671 O O . GLY A 1 89 ? -20.389 14.067 15.752 1.00 52.09 89 GLY A O 1
ATOM 672 N N . ALA A 1 90 ? -19.579 13.160 17.651 1.00 52.97 90 ALA A N 1
ATOM 673 C CA . ALA A 1 90 ? -19.186 11.804 17.226 1.00 52.97 90 ALA A CA 1
ATOM 674 C C . ALA A 1 90 ? -19.231 11.493 15.707 1.00 52.97 90 ALA A C 1
ATOM 676 O O . ALA A 1 90 ? -19.995 10.635 15.248 1.00 52.97 90 ALA A O 1
ATOM 677 N N . GLN A 1 91 ? -18.387 12.152 14.909 1.00 58.16 91 GLN A N 1
ATOM 678 C CA . GLN A 1 91 ? -18.200 11.771 13.513 1.00 58.16 91 GLN A CA 1
ATOM 679 C C . GLN A 1 91 ? -17.293 10.538 13.455 1.00 58.16 91 GLN A C 1
ATOM 681 O O . GLN A 1 91 ? -16.141 10.569 13.878 1.00 58.16 91 GLN A O 1
ATOM 686 N N . ARG A 1 92 ? -17.835 9.422 12.953 1.00 65.62 92 ARG A N 1
ATOM 687 C CA . ARG A 1 92 ? -17.091 8.161 12.814 1.00 65.62 92 ARG A CA 1
ATOM 688 C C . ARG A 1 92 ? -15.863 8.371 11.918 1.00 65.62 92 ARG A C 1
ATOM 690 O O . ARG A 1 92 ? -16.009 9.017 10.876 1.00 65.62 92 ARG A O 1
ATOM 697 N N . PRO A 1 93 ? -14.701 7.787 12.255 1.00 68.00 93 PRO A N 1
ATOM 698 C CA . PRO A 1 93 ? -13.501 7.923 11.447 1.00 68.00 93 PRO A CA 1
ATOM 699 C C . PRO A 1 93 ? -13.754 7.264 10.090 1.00 68.00 93 PRO A C 1
ATOM 701 O O . PRO A 1 93 ? -14.244 6.131 10.004 1.00 68.00 93 PRO A O 1
ATOM 704 N N . ARG A 1 94 ? -13.486 8.007 9.015 1.00 75.38 94 ARG A N 1
ATOM 705 C CA . ARG A 1 94 ? -13.656 7.540 7.639 1.00 75.38 94 ARG A CA 1
ATOM 706 C C . ARG A 1 94 ? -12.283 7.416 7.008 1.00 75.38 94 ARG A C 1
ATOM 708 O O . ARG A 1 94 ? -11.540 8.387 6.958 1.00 75.38 94 ARG A O 1
ATOM 715 N N . LEU A 1 95 ? -11.988 6.231 6.494 1.00 79.56 95 LEU A N 1
ATOM 716 C CA . LEU A 1 95 ? -10.749 5.933 5.797 1.00 79.56 95 LEU A CA 1
ATOM 717 C C . LEU A 1 95 ? -11.032 5.818 4.296 1.00 79.56 95 LEU A C 1
ATOM 719 O O . LEU A 1 95 ? -11.882 5.039 3.846 1.00 79.56 95 LEU A O 1
ATOM 723 N N . CYS A 1 96 ? -10.352 6.622 3.493 1.00 84.19 96 CYS A N 1
ATOM 724 C CA . CYS A 1 96 ?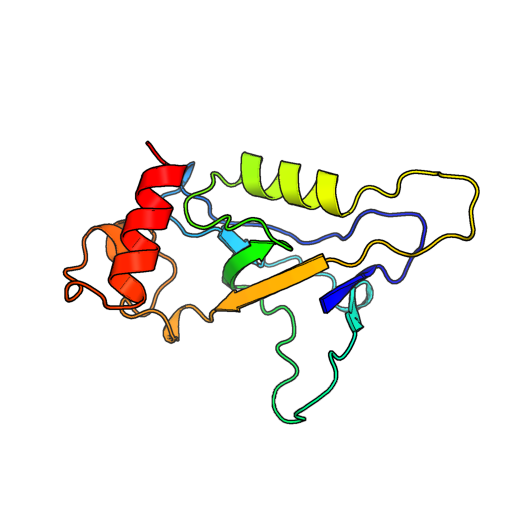 -10.320 6.475 2.049 1.00 84.19 96 CYS A CA 1
ATOM 725 C C . CYS A 1 96 ? -9.163 5.543 1.691 1.00 84.19 96 CYS A C 1
ATOM 727 O O . CYS A 1 96 ? -8.015 5.857 1.964 1.00 84.19 96 CYS A O 1
ATOM 729 N N . ILE A 1 97 ? -9.452 4.384 1.106 1.00 86.31 97 ILE A N 1
ATOM 730 C CA . ILE A 1 97 ? -8.423 3.399 0.761 1.00 86.31 97 ILE A CA 1
ATOM 731 C C . ILE A 1 97 ? -8.382 3.277 -0.754 1.00 86.31 97 ILE A C 1
ATOM 733 O O . ILE A 1 97 ? -9.422 3.043 -1.381 1.00 86.31 97 ILE A O 1
ATOM 737 N N . ARG A 1 98 ? -7.191 3.411 -1.339 1.00 89.00 98 ARG A N 1
ATOM 738 C CA . ARG A 1 98 ? -6.965 3.149 -2.761 1.00 89.00 98 ARG A CA 1
ATOM 739 C C . ARG A 1 98 ? -6.426 1.736 -2.927 1.00 89.00 98 ARG A C 1
ATOM 741 O O . ARG A 1 98 ? -5.289 1.456 -2.560 1.00 89.00 98 ARG A O 1
ATOM 748 N N . LEU A 1 99 ? -7.273 0.866 -3.471 1.00 89.00 99 LEU A N 1
ATOM 749 C CA . LEU A 1 99 ? -6.986 -0.553 -3.655 1.00 89.00 99 LEU A CA 1
ATOM 750 C C . LEU A 1 99 ? -6.701 -0.884 -5.115 1.00 89.00 99 LEU A C 1
ATOM 752 O O . LEU A 1 99 ? -7.403 -0.405 -6.019 1.00 89.00 99 LEU A O 1
ATOM 756 N N . TYR A 1 100 ? -5.734 -1.769 -5.316 1.00 89.06 100 TYR A N 1
ATOM 757 C CA . TYR A 1 100 ? -5.388 -2.337 -6.608 1.00 89.06 100 TYR A CA 1
ATOM 758 C C . TYR A 1 100 ? -5.355 -3.865 -6.522 1.00 89.06 100 TYR A C 1
ATOM 760 O O . TYR A 1 100 ? -4.654 -4.397 -5.666 1.00 89.06 100 TYR A O 1
ATOM 768 N N . PRO A 1 101 ? -6.083 -4.594 -7.378 1.00 90.19 101 PRO A N 1
ATOM 769 C CA . PRO A 1 101 ? -5.944 -6.041 -7.408 1.00 90.19 101 PRO A CA 1
ATOM 770 C C . PRO A 1 101 ? -4.538 -6.416 -7.924 1.00 90.19 101 PRO A C 1
ATOM 772 O O . PRO A 1 101 ? -4.045 -5.743 -8.838 1.00 90.19 101 PRO A O 1
ATOM 775 N N . PRO A 1 102 ? -3.879 -7.457 -7.377 1.00 89.00 102 PRO A N 1
ATOM 776 C CA . PRO A 1 102 ? -2.529 -7.850 -7.791 1.00 89.00 102 PRO A CA 1
ATOM 777 C C . PRO A 1 102 ? -2.413 -8.130 -9.291 1.00 89.00 102 PRO A C 1
ATOM 779 O O . PRO A 1 102 ? -1.423 -7.759 -9.914 1.00 89.00 102 PRO A O 1
ATOM 782 N N . GLU A 1 103 ? -3.448 -8.722 -9.888 1.00 89.50 103 GLU A N 1
ATOM 783 C CA . GLU A 1 103 ? -3.521 -9.013 -11.320 1.00 89.50 103 GLU A CA 1
ATOM 784 C C . GLU A 1 103 ? -3.578 -7.762 -12.212 1.00 89.50 103 GLU A C 1
ATOM 786 O O . GLU A 1 103 ? -3.318 -7.859 -13.408 1.00 89.50 103 GLU A O 1
ATOM 791 N N . ALA A 1 104 ? -3.912 -6.594 -11.653 1.00 87.06 104 ALA A N 1
ATOM 792 C CA . ALA A 1 104 ? -3.906 -5.331 -12.388 1.00 87.06 104 ALA A CA 1
ATOM 793 C C . ALA A 1 104 ? -2.564 -4.591 -12.311 1.00 87.06 104 ALA A C 1
ATOM 795 O O . ALA A 1 104 ? -2.398 -3.593 -13.011 1.00 87.06 104 ALA A O 1
ATOM 796 N N . LEU A 1 105 ? -1.609 -5.045 -11.489 1.00 87.00 105 LEU A N 1
ATOM 797 C CA . LEU A 1 105 ? -0.235 -4.561 -11.599 1.00 87.00 105 LEU A CA 1
ATOM 798 C C . LEU A 1 105 ? 0.418 -5.121 -12.859 1.00 87.00 105 LEU A C 1
ATOM 800 O O . LEU A 1 105 ? 0.166 -6.256 -13.255 1.00 87.00 105 LEU A O 1
ATOM 804 N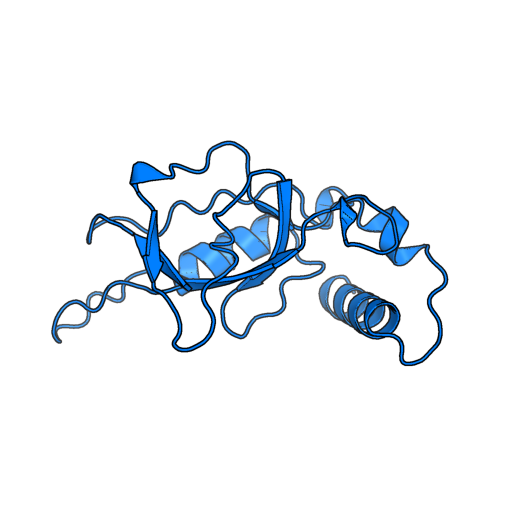 N . ALA A 1 106 ? 1.348 -4.363 -13.434 1.00 86.81 106 ALA A N 1
ATOM 805 C CA . ALA A 1 106 ? 2.104 -4.799 -14.604 1.00 86.81 106 ALA A CA 1
ATOM 806 C C . ALA A 1 106 ? 2.907 -6.098 -14.373 1.00 86.81 106 ALA A C 1
ATOM 808 O O . ALA A 1 106 ? 3.165 -6.841 -15.315 1.00 86.81 106 ALA A O 1
ATOM 809 N N . THR A 1 107 ? 3.275 -6.403 -13.124 1.00 88.00 107 THR A N 1
ATOM 810 C CA . THR A 1 107 ? 3.923 -7.668 -12.735 1.00 88.00 107 THR A CA 1
ATOM 811 C C . THR A 1 107 ? 2.944 -8.809 -12.453 1.00 88.00 107 THR A C 1
ATOM 813 O O . THR A 1 107 ? 3.374 -9.950 -12.286 1.00 88.00 107 THR A O 1
ATOM 816 N N . GLY A 1 108 ? 1.643 -8.521 -12.366 1.00 88.56 108 GLY A N 1
ATOM 817 C CA . GLY A 1 108 ? 0.580 -9.491 -12.102 1.00 88.56 108 GLY A CA 1
ATOM 818 C C . GLY A 1 108 ? 0.588 -10.102 -10.696 1.00 88.56 108 GLY A C 1
ATOM 819 O O . GLY A 1 108 ? -0.067 -11.118 -10.473 1.00 88.56 108 GLY A O 1
ATOM 820 N N . ASN A 1 109 ? 1.353 -9.544 -9.753 1.00 91.19 109 ASN A N 1
ATOM 821 C CA . ASN A 1 109 ? 1.439 -10.030 -8.376 1.00 91.19 109 ASN A CA 1
ATOM 822 C C . ASN A 1 109 ? 1.799 -8.901 -7.393 1.00 91.19 109 ASN A C 1
ATOM 824 O O . ASN A 1 109 ? 2.210 -7.816 -7.795 1.00 91.19 109 ASN A O 1
ATOM 828 N N . ALA A 1 110 ? 1.682 -9.184 -6.093 1.00 91.94 110 ALA A N 1
ATOM 829 C CA . ALA A 1 110 ? 1.982 -8.250 -5.005 1.00 91.94 110 ALA A CA 1
ATOM 830 C C . ALA A 1 110 ? 3.454 -8.269 -4.532 1.00 91.94 110 ALA A C 1
ATOM 832 O O . ALA A 1 110 ? 3.760 -7.744 -3.460 1.00 91.94 110 ALA A O 1
ATOM 833 N N . MET A 1 111 ? 4.376 -8.869 -5.295 1.00 93.69 111 MET A N 1
ATOM 834 C CA . MET A 1 111 ? 5.802 -8.879 -4.954 1.00 93.69 111 MET A CA 1
ATOM 835 C C . MET A 1 111 ? 6.410 -7.506 -5.246 1.00 93.69 111 MET A C 1
ATOM 837 O O . MET A 1 111 ? 6.558 -7.109 -6.406 1.00 93.69 111 MET A O 1
ATOM 841 N N . LEU A 1 112 ? 6.813 -6.793 -4.193 1.00 92.25 112 LEU A N 1
ATOM 842 C CA . LEU A 1 112 ? 7.407 -5.462 -4.312 1.00 92.25 112 LEU A CA 1
ATOM 843 C C . LEU A 1 112 ? 8.751 -5.524 -5.032 1.00 92.25 112 LEU A C 1
ATOM 845 O O . LEU A 1 112 ? 9.008 -4.724 -5.926 1.00 92.25 112 LEU A O 1
ATOM 849 N N . PHE A 1 113 ? 9.580 -6.516 -4.695 1.00 89.88 113 PHE A N 1
ATOM 850 C CA . PHE A 1 113 ? 10.870 -6.718 -5.354 1.00 89.88 113 PHE A CA 1
ATOM 851 C C . PHE A 1 113 ? 10.717 -6.940 -6.866 1.00 89.88 113 PHE A C 1
ATOM 853 O O . PHE A 1 113 ? 11.442 -6.336 -7.651 1.00 89.88 113 PHE A O 1
ATOM 860 N N . SER A 1 114 ? 9.744 -7.756 -7.291 1.00 92.25 114 SER A N 1
ATOM 861 C CA . SER A 1 114 ? 9.486 -7.993 -8.716 1.00 92.25 114 SER A CA 1
ATOM 862 C C . SER A 1 114 ? 9.045 -6.722 -9.437 1.00 92.25 114 SER A C 1
ATOM 864 O O . SER A 1 114 ? 9.473 -6.488 -10.563 1.00 92.25 114 SER A O 1
ATOM 866 N N . PHE A 1 115 ? 8.224 -5.890 -8.791 1.00 93.19 115 PHE A N 1
ATOM 867 C CA . PHE A 1 115 ? 7.794 -4.606 -9.344 1.00 93.19 115 PHE A CA 1
ATOM 868 C C . PHE A 1 115 ? 8.952 -3.608 -9.449 1.00 93.19 115 PHE A C 1
ATOM 870 O O . PHE A 1 115 ? 9.138 -2.983 -10.488 1.00 93.19 115 PHE A O 1
ATOM 877 N N . LEU A 1 116 ? 9.786 -3.509 -8.412 1.00 91.94 116 LEU A N 1
ATOM 878 C CA . LEU A 1 116 ? 10.961 -2.635 -8.394 1.00 91.94 116 LEU A CA 1
ATOM 879 C C . LEU A 1 116 ? 12.071 -3.072 -9.361 1.00 91.94 116 LEU A C 1
ATOM 881 O O . LEU A 1 116 ? 12.870 -2.228 -9.766 1.00 91.94 116 LEU A O 1
ATOM 885 N N . ALA A 1 117 ? 12.135 -4.355 -9.718 1.00 92.00 117 ALA A N 1
ATOM 886 C CA . ALA A 1 117 ? 13.077 -4.892 -10.699 1.00 92.00 117 ALA A CA 1
ATOM 887 C C . ALA A 1 117 ? 12.577 -4.777 -12.151 1.00 92.00 117 ALA A C 1
ATOM 889 O O . ALA A 1 117 ? 13.352 -4.998 -13.083 1.00 92.00 117 ALA A O 1
ATOM 890 N N . ALA A 1 118 ? 11.297 -4.460 -12.361 1.00 92.75 118 ALA A N 1
ATOM 891 C CA . ALA A 1 118 ? 10.722 -4.334 -13.691 1.00 92.75 118 ALA A CA 1
ATOM 892 C C . ALA A 1 118 ? 11.220 -3.067 -14.408 1.00 92.75 118 ALA A C 1
ATOM 894 O O . ALA A 1 118 ? 11.527 -2.044 -13.788 1.00 92.75 118 ALA A O 1
ATOM 895 N N . ALA A 1 119 ? 11.281 -3.142 -15.738 1.00 92.56 119 ALA A N 1
ATOM 896 C CA . ALA A 1 119 ? 11.620 -2.013 -16.594 1.00 92.56 119 ALA A CA 1
ATOM 897 C C . ALA A 1 119 ? 10.336 -1.365 -17.123 1.00 92.56 119 ALA A C 1
ATOM 899 O O . ALA A 1 119 ? 9.717 -1.868 -18.062 1.00 92.56 119 ALA A O 1
ATOM 900 N N . PHE A 1 120 ? 9.943 -0.246 -16.520 1.00 93.25 120 PHE A N 1
ATOM 901 C CA . PHE A 1 120 ? 8.815 0.556 -16.981 1.00 93.25 120 PHE A CA 1
ATOM 902 C C . PHE A 1 120 ? 9.278 1.707 -17.870 1.00 93.25 120 PHE A C 1
ATOM 904 O O . PHE A 1 120 ? 10.369 2.252 -17.704 1.00 93.25 120 PHE A O 1
ATOM 911 N N . SER A 1 121 ? 8.444 2.089 -18.838 1.00 93.88 121 SER A N 1
ATOM 912 C CA . SER A 1 121 ? 8.725 3.247 -19.687 1.00 93.88 121 SER A CA 1
ATOM 913 C C . SER A 1 121 ? 8.742 4.528 -18.854 1.00 93.88 121 SER A C 1
ATOM 915 O O . SER A 1 121 ? 7.893 4.718 -17.981 1.00 93.88 121 SER A O 1
ATOM 917 N N . LEU A 1 122 ? 9.680 5.430 -19.146 1.00 89.56 122 LEU A N 1
ATOM 918 C CA . LEU A 1 122 ? 9.756 6.731 -18.482 1.00 89.56 122 LEU A CA 1
ATOM 919 C C . LEU A 1 122 ? 8.420 7.480 -18.653 1.00 89.56 122 LEU A C 1
ATOM 921 O O . LEU A 1 122 ? 7.854 7.483 -19.746 1.00 89.56 122 LEU A O 1
ATOM 925 N N . ASN A 1 123 ? 7.925 8.105 -17.582 1.00 90.62 123 ASN A N 1
ATOM 926 C CA . ASN A 1 123 ? 6.610 8.770 -17.500 1.00 90.62 123 ASN A CA 1
ATOM 927 C C . ASN A 1 123 ? 5.374 7.846 -17.515 1.00 90.62 123 ASN A C 1
ATOM 929 O O . ASN A 1 123 ? 4.250 8.345 -17.574 1.00 90.62 123 ASN A O 1
ATOM 933 N N . SER A 1 124 ? 5.543 6.523 -17.449 1.00 93.25 124 SER A N 1
ATOM 934 C CA . SER A 1 124 ? 4.416 5.615 -17.189 1.00 93.25 124 SER A CA 1
ATOM 935 C C . SER A 1 124 ? 3.930 5.733 -15.735 1.00 93.25 124 SER A C 1
ATOM 937 O O . SER A 1 124 ? 4.715 6.098 -14.850 1.00 93.25 124 SER A O 1
ATOM 939 N N . PRO A 1 125 ? 2.650 5.426 -15.449 1.00 89.69 125 PRO A N 1
ATOM 940 C CA . PRO A 1 125 ? 2.157 5.401 -14.074 1.00 89.69 125 PRO A CA 1
ATOM 941 C C . PRO A 1 125 ? 2.904 4.372 -13.213 1.00 89.69 125 PRO A C 1
ATOM 943 O O . PRO A 1 125 ? 3.128 4.618 -12.030 1.00 89.69 125 PRO A O 1
ATOM 946 N N . GLU A 1 126 ? 3.351 3.260 -13.798 1.00 92.44 126 GLU A N 1
ATOM 947 C CA . GLU A 1 126 ? 4.155 2.251 -13.111 1.00 92.44 126 GLU A CA 1
ATOM 948 C C . GLU A 1 126 ? 5.537 2.790 -12.730 1.00 92.44 126 GLU A C 1
ATOM 950 O O . GLU A 1 126 ? 5.981 2.576 -11.603 1.00 92.44 126 GLU A O 1
ATOM 955 N N . TYR A 1 127 ? 6.187 3.541 -13.627 1.00 93.00 127 TYR A N 1
ATOM 956 C CA . TYR A 1 127 ? 7.457 4.211 -13.334 1.00 93.00 127 TYR A CA 1
ATOM 957 C C . TYR A 1 127 ? 7.300 5.229 -12.197 1.00 93.00 127 TYR A C 1
ATOM 959 O O . TYR A 1 127 ? 8.093 5.240 -11.261 1.00 93.00 127 TYR A O 1
ATOM 967 N N . ALA A 1 128 ? 6.247 6.052 -12.229 1.00 92.19 128 ALA A N 1
ATOM 968 C CA . ALA A 1 128 ? 5.976 7.014 -11.160 1.00 92.19 128 ALA A CA 1
ATOM 969 C C . ALA A 1 128 ? 5.739 6.323 -9.804 1.00 92.19 128 ALA A C 1
ATOM 971 O O . ALA A 1 128 ? 6.234 6.781 -8.775 1.00 92.19 128 ALA A O 1
ATOM 972 N N . LEU A 1 129 ? 5.024 5.192 -9.801 1.00 91.88 129 LEU A N 1
ATOM 973 C CA . LEU A 1 129 ? 4.831 4.377 -8.603 1.00 91.88 129 LEU A CA 1
ATOM 974 C C . LEU A 1 129 ? 6.152 3.766 -8.109 1.00 91.88 129 LEU A C 1
ATOM 976 O O . LEU A 1 129 ? 6.396 3.746 -6.907 1.00 91.88 129 LEU A O 1
ATOM 980 N N . GLN A 1 130 ? 7.011 3.292 -9.015 1.00 93.31 130 GLN A N 1
ATOM 981 C CA . GLN A 1 130 ? 8.329 2.738 -8.690 1.00 93.31 130 GLN A CA 1
ATOM 982 C C . GLN A 1 130 ? 9.223 3.778 -8.003 1.00 93.31 130 GLN A C 1
ATOM 984 O O . GLN A 1 130 ? 9.832 3.473 -6.978 1.00 93.31 130 GLN A O 1
ATOM 989 N N . GLU A 1 131 ? 9.252 5.009 -8.516 1.00 92.56 131 GLU A N 1
ATOM 990 C CA . GLU A 1 131 ? 9.975 6.117 -7.885 1.00 92.56 131 GLU A CA 1
ATOM 991 C C . GLU A 1 131 ? 9.376 6.459 -6.518 1.00 92.56 131 GLU A C 1
ATOM 993 O O . GLU A 1 131 ? 10.115 6.595 -5.545 1.00 92.56 131 GLU A O 1
ATOM 998 N N . LYS A 1 132 ? 8.041 6.470 -6.394 1.00 91.25 132 LYS A N 1
ATOM 999 C CA . LYS A 1 132 ? 7.389 6.724 -5.104 1.00 91.25 132 LYS A CA 1
ATOM 1000 C C . LYS A 1 132 ? 7.722 5.671 -4.046 1.00 91.25 132 LYS A C 1
ATOM 1002 O O . LYS A 1 132 ? 7.933 6.000 -2.884 1.00 91.25 132 LYS A O 1
ATOM 1007 N N . ILE A 1 133 ? 7.785 4.402 -4.446 1.00 91.50 133 ILE A N 1
ATOM 1008 C CA . ILE A 1 133 ? 8.196 3.307 -3.561 1.00 91.50 133 ILE A CA 1
ATOM 1009 C C . ILE A 1 133 ? 9.641 3.513 -3.105 1.00 91.50 133 ILE A C 1
ATOM 1011 O O . ILE A 1 133 ? 9.935 3.304 -1.933 1.00 91.50 133 ILE A O 1
ATOM 1015 N N . ARG A 1 134 ? 10.539 3.929 -4.005 1.00 90.69 134 ARG A N 1
ATOM 1016 C CA . ARG A 1 134 ? 11.944 4.183 -3.660 1.00 90.69 134 ARG A CA 1
ATOM 1017 C C . ARG A 1 134 ? 12.084 5.303 -2.633 1.00 90.69 134 ARG A C 1
ATOM 1019 O O . ARG A 1 134 ? 12.827 5.107 -1.684 1.00 90.69 134 ARG A O 1
ATOM 1026 N N . GLU A 1 135 ? 11.329 6.393 -2.768 1.00 88.94 135 GLU A N 1
ATOM 1027 C CA . GLU A 1 135 ? 11.289 7.485 -1.774 1.00 88.94 135 GLU A CA 1
ATOM 1028 C C . GLU A 1 135 ? 10.843 7.031 -0.378 1.00 88.94 135 GLU A C 1
ATOM 1030 O O . GLU A 1 135 ? 11.221 7.628 0.621 1.00 88.94 135 GLU A O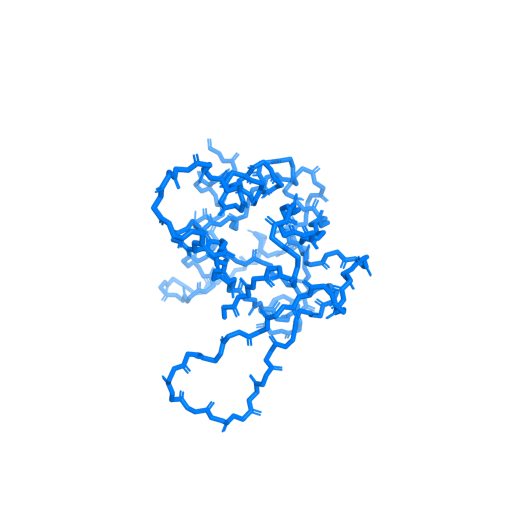 1
ATOM 1035 N N . ASN A 1 136 ? 9.982 6.016 -0.306 1.00 84.88 136 ASN A N 1
ATOM 1036 C CA . ASN A 1 136 ? 9.440 5.526 0.957 1.00 84.88 136 ASN A CA 1
ATOM 1037 C C . ASN A 1 136 ? 10.315 4.436 1.605 1.00 84.88 136 ASN A C 1
ATOM 1039 O O . ASN A 1 136 ? 10.136 4.138 2.783 1.00 84.88 136 ASN A O 1
ATOM 1043 N N . VAL A 1 137 ? 11.214 3.809 0.838 1.00 82.12 137 VAL A N 1
ATOM 1044 C CA . VAL A 1 137 ? 12.092 2.714 1.293 1.00 82.12 137 VAL A CA 1
ATOM 1045 C C . VAL A 1 137 ? 13.511 3.202 1.615 1.00 82.12 137 VAL A C 1
ATOM 1047 O O . VAL A 1 137 ? 14.158 2.612 2.482 1.00 82.12 137 VAL A O 1
ATOM 1050 N N . TYR A 1 138 ? 13.999 4.237 0.921 1.00 67.56 138 TYR A N 1
ATOM 1051 C CA . TYR A 1 138 ? 15.355 4.795 1.038 1.00 67.56 138 TYR A CA 1
ATOM 1052 C C . TYR A 1 138 ? 15.339 6.217 1.595 1.00 67.56 138 TYR A C 1
ATOM 1054 O O . TYR A 1 138 ? 16.243 6.519 2.407 1.00 67.56 138 TYR A O 1
#

Sequence (138 aa):
MVSCTSPDVSLPLPIDGGSDAGLFCVVGIQVDRLRVVYHDGTKSSMHRRSLKPGDIILSLNEYDISGYTRRDAVELCDLLTLVARSDSGAQRPRLCIRLYPPEALATGNAMLFSFLAAAFSLNSPEYALQEKIRENVY

Foldseek 3Di:
DKFFPDLPDFQPQDWDDAVVNQFATWRAPPHPQVGIDDDDDPDDPDDPPDRDGQWGWQDKAPGGCGQGGSVVVVVVSRVQQDDPPDPPDRDTRDIDTDTHHCCPDPQRHGRNNSLLPDDDDPPDPSVVSSVVNVVNND

InterPro domains:
  IPR036034 PDZ superfamily [G3DSA:2.30.42.10] (3-92)
  IPR036034 PDZ superfamily [SSF50156] (15-77)

Organism: NCBI:txid59628

pLDDT: mean 80.06, std 16.28, range [35.28, 95.69]

Radius of gyration: 15.74 Å; chains: 1; bounding box: 38×30×42 Å

Secondary structure (DSSP, 8-state):
-EEESSTTS-----EEE-GGGTB-EEE-TT--TTSEEEPPPSS-TT------TT-EEEEETTEE-TT--HHHHHHHHHHHH-----SS--PPPEE-EEEE-GGGSTTSS-BHHHHHHS-PPTT-HHHHHHHHHHHHH-